Protein AF-A0A5J4VZ97-F1 (afdb_monomer_lite)

pLDDT: mean 76.01, std 14.38, range [43.38, 95.62]

Secondary structure (DSSP, 8-state):
----HHHHHHHHHHHHHHHHHHHHHHHHHHHHHT--HHHHHHHHHTTHHHHHHHHHHHTTTSS--S-HHHHHHHHHHHHHHHHHHHH-EEETTEEE---HHHHHHHHHHHHHTTHHHHHHHHHHHHT-HHHHHHHHHHHHHHHHHHHHHHS----

Radius of gyration: 18.8 Å; chains: 1; bounding box: 38×39×76 Å

Foldseek 3Di:
DDDPVVVVVVVVCVVCVVVVLLVVLVVLLVCLVLPAPVSLLCCLVVLVLVSLLVVLVVCVLPLPPVCPPSVVSSLVSLLVSLVCQAQNDDPPNHGDHHNLVSSLSNVVSCVVVVSVVSVVSNCVVPVDVSSVVSVVVNVVVSVVVVVCVVCPPDD

Sequence (155 aa):
MNFNLITYFNQAYDIQAPEIRKISRMCLFKIQSNGDETVQKQLSQLGYLISLTSVIYAAGGSGKVDNDQEINLIIINIFEFFKQLYFGTNNGDTQFPPHPSLAKLSYEQLEEEGCLEEIEALIINKGVDNIKFCTNGAKQTISNIFVNKSNPSPY

Structure (mmCIF, N/CA/C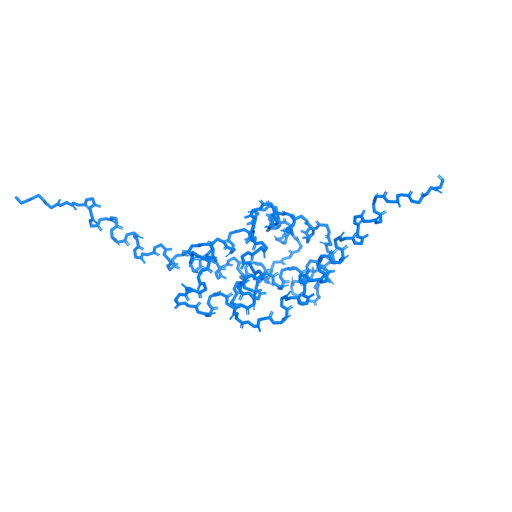/O backbone):
data_AF-A0A5J4VZ97-F1
#
_entry.id   AF-A0A5J4VZ97-F1
#
loop_
_atom_site.group_PDB
_atom_site.id
_atom_site.type_symbol
_atom_site.label_atom_id
_atom_site.label_alt_id
_atom_site.label_comp_id
_atom_site.label_asym_id
_atom_site.label_entity_id
_atom_site.label_seq_id
_atom_site.pdbx_PDB_ins_code
_atom_site.Cartn_x
_atom_site.Cartn_y
_atom_site.Cartn_z
_atom_site.occupancy
_atom_site.B_iso_or_equiv
_atom_site.auth_seq_id
_atom_site.auth_comp_id
_atom_site.auth_asym_id
_atom_site.auth_atom_id
_atom_site.pdbx_PDB_model_num
ATOM 1 N N . MET A 1 1 ? 18.640 -24.611 -41.571 1.00 44.84 1 MET A N 1
ATOM 2 C CA . MET A 1 1 ? 18.397 -23.266 -41.009 1.00 44.84 1 M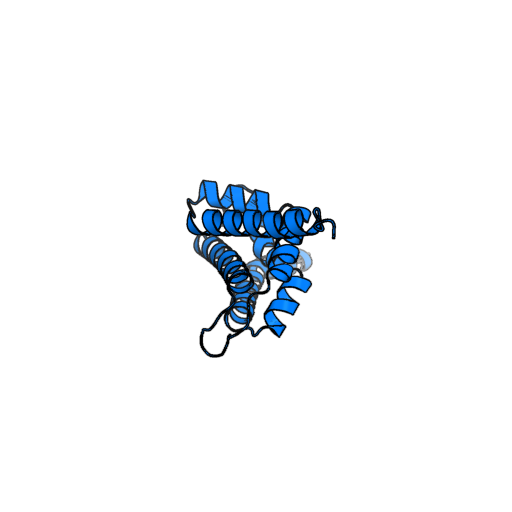ET A CA 1
ATOM 3 C C . MET A 1 1 ? 17.289 -23.423 -39.977 1.00 44.84 1 MET A C 1
ATOM 5 O O . MET A 1 1 ? 16.153 -23.644 -40.364 1.00 44.84 1 MET A O 1
ATOM 9 N N . ASN A 1 2 ? 17.638 -23.493 -38.691 1.00 46.50 2 ASN A N 1
ATOM 10 C CA . ASN A 1 2 ? 16.683 -23.758 -37.612 1.00 46.50 2 ASN A CA 1
ATOM 11 C C . ASN A 1 2 ? 16.262 -22.398 -37.041 1.00 46.50 2 ASN A C 1
ATOM 13 O O . ASN A 1 2 ? 17.027 -21.780 -36.304 1.00 46.50 2 ASN A O 1
ATOM 17 N N . PHE A 1 3 ? 15.111 -21.876 -37.471 1.00 52.78 3 PHE A N 1
ATOM 18 C CA . PHE A 1 3 ? 14.556 -20.655 -36.889 1.00 52.78 3 PHE A CA 1
ATOM 19 C C . PHE A 1 3 ? 14.123 -20.984 -35.463 1.00 52.78 3 PHE A C 1
ATOM 21 O O . PHE A 1 3 ? 13.167 -21.727 -35.248 1.00 52.78 3 PHE A O 1
ATOM 28 N N . ASN A 1 4 ? 14.869 -20.472 -34.487 1.00 54.50 4 ASN A N 1
ATOM 29 C CA . ASN A 1 4 ? 14.610 -20.695 -33.074 1.00 54.50 4 ASN A CA 1
ATOM 30 C C . ASN A 1 4 ? 13.404 -19.835 -32.649 1.00 54.50 4 ASN A C 1
ATOM 32 O O . ASN A 1 4 ? 13.547 -18.762 -32.069 1.00 54.50 4 ASN A O 1
ATOM 36 N N . LEU A 1 5 ? 12.201 -20.281 -33.026 1.00 55.47 5 LEU A N 1
ATOM 37 C CA . LEU A 1 5 ? 10.916 -19.618 -32.760 1.00 55.47 5 LEU A CA 1
ATOM 38 C C . LEU A 1 5 ? 10.740 -19.274 -31.273 1.00 55.47 5 LEU A C 1
ATOM 40 O O . LEU A 1 5 ? 10.187 -18.229 -30.943 1.00 55.47 5 LEU A O 1
ATOM 44 N N . ILE A 1 6 ? 11.285 -20.107 -30.383 1.00 58.75 6 ILE A N 1
ATOM 45 C CA . ILE A 1 6 ? 11.257 -19.922 -28.926 1.00 58.75 6 ILE A CA 1
ATOM 46 C C . ILE A 1 6 ? 11.957 -18.616 -28.517 1.00 58.75 6 ILE A C 1
ATOM 48 O O . ILE A 1 6 ? 11.476 -17.897 -27.647 1.00 58.75 6 ILE A O 1
ATOM 52 N N . THR A 1 7 ? 13.063 -18.257 -29.174 1.00 57.19 7 THR A N 1
ATOM 53 C CA . THR A 1 7 ? 13.830 -17.045 -28.850 1.00 57.19 7 THR A CA 1
ATOM 54 C C . THR A 1 7 ? 13.092 -15.770 -29.268 1.00 57.19 7 THR A C 1
ATOM 56 O O . THR A 1 7 ? 13.160 -14.764 -28.568 1.00 57.19 7 THR A O 1
ATOM 59 N N . TYR A 1 8 ? 12.348 -15.820 -30.377 1.00 56.19 8 TYR A N 1
ATOM 60 C CA . TYR A 1 8 ? 11.615 -14.669 -30.912 1.00 56.19 8 TYR A CA 1
ATOM 61 C C . TYR A 1 8 ? 10.308 -14.395 -30.152 1.00 56.19 8 TYR A C 1
ATOM 63 O O . TYR A 1 8 ? 9.986 -13.240 -29.878 1.00 56.19 8 TYR A O 1
ATOM 71 N N . PHE A 1 9 ? 9.580 -15.445 -29.746 1.00 55.22 9 PHE A N 1
ATOM 72 C CA . PHE A 1 9 ? 8.405 -15.288 -28.880 1.00 55.22 9 PHE A CA 1
ATOM 73 C C . PHE A 1 9 ? 8.789 -14.679 -27.526 1.00 55.22 9 PHE A C 1
ATOM 75 O O . PHE A 1 9 ? 8.153 -13.717 -27.102 1.00 55.22 9 PHE A O 1
ATOM 82 N N . ASN A 1 10 ? 9.872 -15.152 -26.899 1.00 59.59 10 ASN A N 1
ATOM 83 C CA . ASN A 1 10 ? 10.347 -14.599 -25.627 1.00 59.59 10 ASN A CA 1
ATOM 84 C C . ASN A 1 10 ? 10.706 -13.105 -25.737 1.00 59.59 10 ASN A C 1
ATOM 86 O O . ASN A 1 10 ? 10.299 -12.324 -24.885 1.00 59.59 10 ASN A O 1
ATOM 90 N N . GLN A 1 11 ? 11.352 -12.674 -26.828 1.00 59.22 11 GLN A N 1
ATOM 91 C CA . GLN A 1 11 ? 11.687 -11.257 -27.039 1.00 59.22 11 GLN A CA 1
ATOM 92 C C . GLN A 1 11 ? 10.456 -10.349 -27.183 1.00 59.22 11 GLN A C 1
ATOM 94 O O . GLN A 1 11 ? 10.442 -9.250 -26.635 1.00 59.22 11 GLN A O 1
ATOM 99 N N . ALA A 1 12 ? 9.412 -10.779 -27.899 1.00 59.12 12 ALA A N 1
ATOM 100 C CA . ALA A 1 12 ? 8.208 -9.963 -28.077 1.00 59.12 12 ALA A CA 1
ATOM 101 C C . ALA A 1 12 ? 7.395 -9.807 -26.774 1.00 59.12 12 ALA A C 1
ATOM 103 O O . ALA A 1 12 ? 6.858 -8.726 -26.520 1.00 59.12 12 ALA A O 1
ATOM 104 N N . TYR A 1 13 ? 7.327 -10.856 -25.942 1.00 59.16 13 TYR A N 1
ATOM 105 C CA . TYR A 1 13 ? 6.684 -10.803 -24.622 1.00 59.16 13 TYR A CA 1
ATOM 106 C C . TYR A 1 13 ? 7.497 -9.983 -23.608 1.00 59.16 13 TYR A C 1
ATOM 108 O O . TYR A 1 13 ? 6.909 -9.193 -22.864 1.00 59.16 13 TYR A O 1
ATOM 116 N N . ASP A 1 14 ? 8.829 -10.094 -23.627 1.00 62.75 14 ASP A N 1
ATOM 117 C CA . ASP A 1 14 ? 9.720 -9.331 -22.740 1.00 62.75 14 ASP A CA 1
ATOM 118 C C . ASP A 1 14 ? 9.651 -7.815 -22.987 1.00 62.75 14 ASP A C 1
ATOM 120 O O . ASP A 1 14 ? 9.794 -7.031 -22.048 1.00 62.75 14 ASP A O 1
ATOM 124 N N . ILE A 1 15 ? 9.354 -7.384 -24.220 1.00 65.31 15 ILE A N 1
ATOM 125 C CA . ILE A 1 15 ? 9.197 -5.960 -24.565 1.00 65.31 15 ILE A CA 1
ATOM 126 C C . ILE A 1 15 ? 7.848 -5.394 -24.093 1.00 65.31 15 ILE A C 1
ATOM 128 O O . ILE A 1 15 ? 7.772 -4.233 -23.695 1.00 65.31 15 ILE A O 1
ATOM 132 N N . GLN A 1 16 ? 6.768 -6.181 -24.126 1.00 75.81 16 GLN A N 1
ATOM 133 C CA . GLN A 1 16 ? 5.417 -5.680 -23.818 1.00 75.81 16 GLN A CA 1
ATOM 134 C C . GLN A 1 16 ? 5.085 -5.707 -22.323 1.00 75.81 16 GLN A C 1
ATOM 136 O O . GLN A 1 16 ? 4.302 -4.886 -21.841 1.00 75.81 16 GLN A O 1
ATOM 141 N N . ALA A 1 17 ? 5.678 -6.634 -21.570 1.00 80.06 17 ALA A N 1
ATOM 142 C CA . ALA A 1 17 ? 5.357 -6.825 -20.161 1.00 80.06 17 ALA A CA 1
ATOM 143 C C . ALA A 1 17 ? 5.584 -5.574 -19.275 1.00 80.06 17 ALA A C 1
ATOM 145 O O . ALA A 1 17 ? 4.742 -5.319 -18.409 1.00 80.06 17 ALA A O 1
ATOM 146 N N . PRO A 1 18 ? 6.649 -4.761 -19.456 1.00 78.00 18 PRO A N 1
ATOM 147 C CA . PRO A 1 18 ? 6.828 -3.517 -18.702 1.00 78.00 18 PRO A CA 1
ATOM 148 C C . PRO A 1 18 ? 5.693 -2.506 -18.911 1.00 78.00 18 PRO A C 1
ATOM 150 O O . PRO A 1 18 ? 5.162 -1.982 -17.930 1.00 78.00 18 PRO A O 1
ATOM 153 N N . GLU A 1 19 ? 5.271 -2.286 -20.160 1.00 81.56 19 GLU A N 1
ATOM 154 C CA . GLU A 1 19 ? 4.190 -1.347 -20.489 1.00 81.56 19 GLU A CA 1
ATOM 155 C C . GLU A 1 19 ? 2.836 -1.831 -19.966 1.00 81.56 19 GLU A C 1
ATOM 157 O O . GLU A 1 19 ? 2.083 -1.048 -19.386 1.00 81.56 19 GLU A O 1
ATOM 162 N N . ILE A 1 20 ? 2.547 -3.133 -20.073 1.00 83.62 20 ILE A N 1
ATOM 163 C CA . ILE A 1 20 ? 1.332 -3.716 -19.487 1.00 83.62 20 ILE A CA 1
ATOM 164 C C . ILE A 1 20 ? 1.310 -3.468 -17.976 1.00 83.62 20 ILE A C 1
ATOM 166 O O . ILE A 1 20 ? 0.320 -2.958 -17.457 1.00 83.62 20 ILE A O 1
ATOM 170 N N . ARG A 1 21 ? 2.412 -3.752 -17.267 1.00 83.19 21 ARG A N 1
ATOM 171 C CA . ARG A 1 21 ? 2.507 -3.523 -15.816 1.00 83.19 21 ARG A CA 1
ATOM 172 C C . ARG A 1 21 ? 2.303 -2.052 -15.445 1.00 83.19 21 ARG A C 1
ATOM 174 O O . ARG A 1 21 ? 1.600 -1.765 -14.476 1.00 83.19 21 ARG A O 1
ATOM 181 N N . LYS A 1 22 ? 2.877 -1.127 -16.216 1.00 81.44 22 LYS A N 1
ATOM 182 C CA . LYS A 1 22 ? 2.713 0.321 -16.024 1.00 81.44 22 LYS A CA 1
ATOM 183 C C . LYS A 1 22 ? 1.254 0.747 -16.190 1.00 81.44 22 LYS A C 1
ATOM 185 O O . LYS A 1 22 ? 0.706 1.414 -15.313 1.00 81.44 22 LYS A O 1
ATOM 190 N N . ILE A 1 23 ? 0.597 0.312 -17.265 1.00 86.00 23 ILE A N 1
ATOM 191 C CA . ILE A 1 23 ? -0.822 0.604 -17.509 1.00 86.00 23 ILE A CA 1
ATOM 192 C C . ILE A 1 23 ? -1.694 -0.005 -16.406 1.00 86.00 23 ILE A C 1
ATOM 194 O O . ILE A 1 23 ? -2.558 0.684 -15.866 1.00 86.00 23 ILE A O 1
ATOM 198 N N . SER A 1 24 ? -1.444 -1.256 -16.008 1.00 87.88 24 SER A N 1
ATOM 199 C CA . SER A 1 24 ? -2.167 -1.906 -14.911 1.00 87.88 24 SER A CA 1
ATOM 200 C C . SER A 1 24 ? -2.048 -1.125 -13.601 1.00 87.88 24 SER A C 1
ATOM 202 O O . SER A 1 24 ? -3.061 -0.912 -12.938 1.00 87.88 24 SER A O 1
ATOM 204 N N . ARG A 1 25 ? -0.857 -0.621 -13.251 1.00 86.56 25 ARG A N 1
ATOM 205 C CA . ARG A 1 25 ? -0.675 0.252 -12.077 1.00 86.56 25 ARG A CA 1
ATOM 206 C C . ARG A 1 25 ? -1.462 1.555 -12.193 1.00 86.56 25 ARG A C 1
ATOM 208 O O . ARG A 1 25 ? -2.096 1.961 -11.225 1.00 86.56 25 ARG A O 1
ATOM 215 N N . MET A 1 26 ? -1.476 2.190 -13.366 1.00 86.62 26 MET A N 1
ATOM 216 C CA . MET A 1 26 ? -2.291 3.391 -13.595 1.00 86.62 26 MET A CA 1
ATOM 217 C C . MET A 1 26 ? -3.794 3.107 -13.457 1.00 86.62 26 MET A C 1
ATOM 219 O O . MET A 1 26 ? -4.533 3.941 -12.936 1.00 86.62 26 MET A O 1
ATOM 223 N N . CYS A 1 27 ? -4.261 1.939 -13.902 1.00 90.88 27 CYS A N 1
ATOM 224 C CA . CYS A 1 27 ? -5.641 1.505 -13.694 1.00 90.88 27 CYS A CA 1
ATOM 225 C C . CYS A 1 27 ? -5.942 1.284 -12.209 1.00 90.88 27 CYS A C 1
ATOM 227 O O . CYS A 1 27 ? -6.944 1.797 -11.719 1.00 90.88 27 CYS A O 1
ATOM 229 N N . LEU A 1 28 ? -5.066 0.582 -11.487 1.00 90.38 28 LEU A N 1
ATOM 230 C CA . LEU A 1 28 ? -5.220 0.355 -10.049 1.00 90.38 28 LEU A CA 1
ATOM 231 C C . LEU A 1 28 ? -5.214 1.666 -9.259 1.00 90.38 28 LEU A C 1
ATOM 233 O O . LEU A 1 28 ? -6.028 1.827 -8.357 1.00 90.38 28 LEU A O 1
ATOM 237 N N . PHE A 1 29 ? -4.379 2.632 -9.648 1.00 87.56 29 PHE A N 1
ATOM 238 C CA . PHE A 1 29 ? -4.417 3.975 -9.079 1.00 87.56 29 PHE A CA 1
ATOM 239 C C . PHE A 1 29 ? -5.788 4.625 -9.247 1.00 87.56 29 PHE A C 1
ATOM 241 O O . PHE A 1 29 ? -6.348 5.127 -8.282 1.00 87.56 29 PHE A O 1
ATOM 248 N N . LYS A 1 30 ? -6.358 4.587 -10.456 1.00 90.06 30 LYS A N 1
ATOM 249 C CA . LYS A 1 30 ? -7.691 5.152 -10.702 1.00 90.06 30 LYS A CA 1
ATOM 250 C C . LYS A 1 30 ? -8.777 4.434 -9.906 1.00 90.06 30 LYS A C 1
ATOM 252 O O . LYS A 1 30 ? -9.719 5.082 -9.461 1.00 90.06 30 LYS A O 1
ATOM 257 N N . ILE A 1 31 ? -8.666 3.117 -9.738 1.00 92.12 31 ILE A N 1
ATOM 258 C CA . ILE A 1 31 ? -9.585 2.344 -8.894 1.00 92.12 31 ILE A CA 1
ATOM 259 C C . ILE A 1 31 ? -9.462 2.809 -7.444 1.00 92.12 31 ILE A C 1
ATOM 261 O O . ILE A 1 31 ? -10.473 3.081 -6.811 1.00 92.12 31 ILE A O 1
ATOM 265 N N . GLN A 1 32 ? -8.239 2.963 -6.941 1.00 91.75 32 GLN A N 1
ATOM 266 C CA . GLN A 1 32 ? -7.990 3.452 -5.592 1.00 91.75 32 GLN A CA 1
ATOM 267 C C . GLN A 1 32 ? -8.510 4.882 -5.402 1.00 91.75 32 GLN A C 1
ATOM 269 O O . GLN A 1 32 ? -9.209 5.145 -4.431 1.00 91.75 32 GLN A O 1
ATOM 274 N N . SER A 1 33 ? -8.225 5.800 -6.326 1.00 88.19 33 SER A N 1
ATOM 275 C CA . SER A 1 33 ? -8.545 7.221 -6.164 1.00 88.19 33 SER A CA 1
ATOM 276 C C . SER A 1 33 ? -10.041 7.525 -6.234 1.00 88.19 33 SER A C 1
ATOM 278 O O . SER A 1 33 ? -10.480 8.500 -5.637 1.00 88.19 33 SER A O 1
ATOM 280 N N . ASN A 1 34 ? -10.800 6.727 -6.992 1.00 88.62 34 ASN A N 1
ATOM 281 C CA . ASN A 1 34 ? -12.250 6.883 -7.164 1.00 88.62 34 ASN A CA 1
ATOM 282 C C . ASN A 1 34 ? -13.050 5.843 -6.360 1.00 88.62 34 ASN A C 1
ATOM 284 O O . ASN A 1 34 ? -14.270 5.759 -6.489 1.00 88.62 34 ASN A O 1
ATOM 288 N N . GLY A 1 35 ? -12.359 4.992 -5.602 1.00 89.31 35 GLY A N 1
ATOM 289 C CA . GLY A 1 35 ? -12.942 3.849 -4.923 1.00 89.31 35 GLY A CA 1
ATOM 290 C C . GLY A 1 35 ? -13.628 4.245 -3.627 1.00 89.31 35 GLY A C 1
ATOM 291 O O . GLY A 1 35 ? -13.028 4.906 -2.779 1.00 89.31 35 GLY A O 1
ATOM 292 N N . ASP A 1 36 ? -14.860 3.780 -3.448 1.00 91.19 36 ASP A N 1
ATOM 293 C CA . ASP A 1 36 ? -15.588 3.910 -2.190 1.00 91.19 36 ASP A CA 1
ATOM 294 C C . ASP A 1 36 ? -14.949 3.079 -1.057 1.00 91.19 36 ASP A C 1
ATOM 296 O O . ASP A 1 36 ? -13.926 2.407 -1.221 1.00 91.19 36 ASP A O 1
ATOM 300 N N . GLU A 1 37 ? -15.574 3.097 0.119 1.00 92.62 37 GLU A N 1
ATOM 301 C CA . GLU A 1 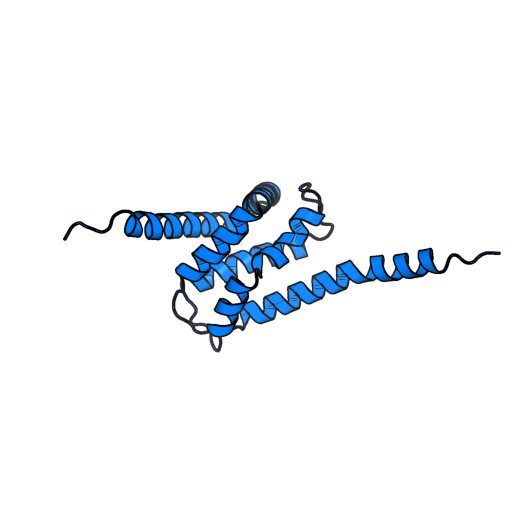37 ? -15.131 2.318 1.279 1.00 92.62 37 GLU A CA 1
ATOM 302 C C . GLU A 1 37 ? -14.910 0.827 0.969 1.00 92.62 37 GLU A C 1
ATOM 304 O O . GLU A 1 37 ? -13.974 0.207 1.486 1.00 92.62 37 GLU A O 1
ATOM 309 N N . THR A 1 38 ? -15.766 0.240 0.131 1.00 94.00 38 THR A N 1
ATOM 310 C CA . THR A 1 38 ? -15.695 -1.178 -0.234 1.00 94.00 38 THR A CA 1
ATOM 311 C C . THR A 1 38 ? -14.451 -1.446 -1.066 1.00 94.00 38 THR A C 1
ATOM 313 O O . THR A 1 38 ? -13.728 -2.408 -0.797 1.00 94.00 38 THR A O 1
ATOM 316 N N . VAL A 1 39 ? -14.162 -0.570 -2.030 1.00 93.81 39 VAL A N 1
ATOM 317 C CA . VAL A 1 39 ? -12.948 -0.658 -2.845 1.00 93.81 39 VAL A CA 1
ATOM 318 C C . VAL A 1 39 ? -11.703 -0.534 -1.969 1.00 93.81 39 VAL A C 1
ATOM 320 O O . VAL A 1 39 ? -10.809 -1.372 -2.079 1.00 93.81 39 VAL A O 1
ATOM 323 N N . GLN A 1 40 ? -11.645 0.433 -1.047 1.00 92.12 40 GLN A N 1
ATOM 324 C CA . GLN A 1 40 ? -10.474 0.571 -0.169 1.00 92.12 40 GLN A CA 1
ATOM 325 C C . GLN A 1 40 ? -10.245 -0.678 0.694 1.00 92.12 40 GLN A C 1
ATOM 327 O O . GLN A 1 40 ? -9.109 -1.136 0.821 1.00 92.12 40 GLN A O 1
ATOM 332 N N . LYS A 1 41 ? -11.317 -1.277 1.238 1.00 94.25 41 LYS A N 1
ATOM 333 C CA . LYS A 1 41 ? -11.243 -2.545 1.990 1.00 94.25 41 LYS A CA 1
ATOM 334 C C . LYS A 1 41 ? -10.652 -3.671 1.152 1.00 94.25 41 LYS A C 1
ATOM 336 O O . LYS A 1 41 ? -9.758 -4.370 1.626 1.00 94.25 41 LYS A O 1
ATOM 341 N N . GLN A 1 42 ? -11.124 -3.832 -0.083 1.00 95.62 42 GLN A N 1
ATOM 342 C CA . GLN A 1 42 ? -10.607 -4.852 -0.993 1.00 95.62 42 GLN A CA 1
ATOM 343 C C . GLN A 1 42 ? -9.130 -4.618 -1.313 1.00 95.62 42 GLN A C 1
ATOM 345 O O . GLN A 1 42 ? -8.340 -5.555 -1.244 1.00 95.62 42 GLN A O 1
ATOM 350 N N . LEU A 1 43 ? -8.732 -3.376 -1.597 1.00 94.38 43 LEU A N 1
ATOM 351 C CA . LEU A 1 43 ? -7.336 -3.043 -1.883 1.00 94.38 43 LEU A CA 1
ATOM 352 C C . LEU A 1 43 ? -6.415 -3.363 -0.695 1.00 94.38 43 LEU A C 1
ATOM 354 O O . LEU A 1 43 ? -5.377 -3.995 -0.896 1.00 94.38 43 LEU A O 1
ATOM 358 N N . SER A 1 44 ? -6.812 -3.021 0.537 1.00 92.44 44 SER A N 1
ATOM 359 C CA . SER A 1 44 ? -6.064 -3.395 1.751 1.00 92.44 44 SER A CA 1
ATOM 360 C C . SER A 1 44 ? -5.942 -4.910 1.943 1.00 92.44 44 SER A C 1
ATOM 362 O O . SER A 1 44 ? -4.948 -5.388 2.471 1.00 92.44 44 SER A O 1
ATOM 364 N N . GLN A 1 45 ? -6.943 -5.690 1.535 1.00 92.94 45 GLN A N 1
ATOM 365 C CA . GLN A 1 45 ? -6.932 -7.146 1.711 1.00 92.94 45 GLN A CA 1
ATOM 366 C C . GLN A 1 45 ? -6.160 -7.881 0.610 1.00 92.94 45 GLN A C 1
ATOM 368 O O . GLN A 1 45 ? -5.589 -8.936 0.865 1.00 92.94 45 GLN A O 1
ATOM 373 N N . LEU A 1 46 ? -6.133 -7.333 -0.606 1.00 91.81 46 LEU A N 1
ATOM 374 C CA . LEU A 1 46 ? -5.572 -7.983 -1.795 1.00 91.81 46 LEU A CA 1
ATOM 375 C C . LEU A 1 46 ? -4.089 -7.661 -2.039 1.00 91.81 46 LEU A C 1
ATOM 377 O O . LEU A 1 46 ? -3.577 -7.940 -3.121 1.00 91.81 46 LEU A O 1
ATOM 381 N N . GLY A 1 47 ? -3.396 -7.051 -1.073 1.00 86.62 47 GLY A N 1
ATOM 382 C CA . GLY A 1 47 ? -1.980 -6.705 -1.222 1.00 86.62 47 GLY A CA 1
ATOM 383 C C . GLY A 1 47 ? -1.738 -5.641 -2.297 1.00 86.62 47 GLY A C 1
ATOM 384 O O . GLY A 1 47 ? -0.706 -5.647 -2.967 1.00 86.62 47 GLY A O 1
ATOM 385 N N . TYR A 1 48 ? -2.687 -4.718 -2.486 1.00 91.44 48 TYR A N 1
ATOM 386 C CA . TYR A 1 48 ? -2.585 -3.644 -3.479 1.00 91.44 48 TYR A CA 1
ATOM 387 C C . TYR A 1 48 ? -1.263 -2.876 -3.375 1.00 91.44 48 TYR A C 1
ATOM 389 O O . TYR A 1 48 ? -0.592 -2.672 -4.388 1.00 91.44 48 TYR A O 1
ATOM 397 N N . LEU A 1 49 ? -0.852 -2.491 -2.164 1.00 89.88 49 LEU A N 1
ATOM 398 C CA . LEU A 1 49 ? 0.387 -1.735 -1.982 1.00 89.88 49 LEU A CA 1
ATOM 399 C C . LEU A 1 49 ? 1.626 -2.567 -2.330 1.00 89.88 49 LEU A C 1
ATOM 401 O O . LEU A 1 49 ? 2.513 -2.036 -2.988 1.00 89.88 49 LEU A O 1
ATOM 405 N N . ILE A 1 50 ? 1.639 -3.865 -2.008 1.00 89.50 50 ILE A N 1
ATOM 406 C CA . ILE A 1 50 ? 2.711 -4.793 -2.412 1.00 89.50 50 ILE A CA 1
ATOM 407 C C . ILE A 1 50 ? 2.818 -4.835 -3.947 1.00 89.50 50 ILE A C 1
ATOM 409 O O . ILE A 1 50 ? 3.903 -4.770 -4.528 1.00 89.50 50 ILE A O 1
ATOM 413 N N . SER A 1 51 ? 1.676 -4.871 -4.645 1.00 87.94 51 SER A N 1
ATOM 414 C CA . SER A 1 51 ? 1.663 -4.864 -6.113 1.00 87.94 51 SER A CA 1
ATOM 415 C C . SER A 1 51 ? 2.264 -3.580 -6.703 1.00 87.94 51 SER A C 1
ATOM 417 O O . SER A 1 51 ? 2.952 -3.633 -7.727 1.00 87.94 51 SER A O 1
ATOM 419 N N . LEU A 1 52 ? 2.062 -2.431 -6.047 1.00 85.56 52 LEU A N 1
ATOM 420 C CA . LEU A 1 52 ? 2.638 -1.155 -6.466 1.00 85.56 52 LEU A CA 1
ATOM 421 C C . LEU A 1 52 ? 4.143 -1.088 -6.196 1.00 85.56 52 LEU A C 1
ATOM 423 O O . LEU A 1 52 ? 4.895 -0.645 -7.066 1.00 85.56 52 LEU A O 1
ATOM 427 N N . THR A 1 53 ? 4.583 -1.535 -5.020 1.00 83.94 53 THR A N 1
ATOM 428 C CA . THR A 1 53 ? 5.991 -1.485 -4.603 1.00 83.94 53 THR A CA 1
ATOM 429 C C . THR A 1 53 ? 6.857 -2.504 -5.333 1.00 83.94 53 THR A C 1
ATOM 431 O O . THR A 1 53 ? 8.058 -2.281 -5.445 1.00 83.94 53 THR A O 1
ATOM 434 N N . SER A 1 54 ? 6.268 -3.546 -5.937 1.00 82.38 54 SER A N 1
ATOM 435 C CA . SER A 1 54 ? 6.967 -4.558 -6.754 1.00 82.38 54 SER A CA 1
ATOM 436 C C . SER A 1 54 ? 7.963 -3.978 -7.781 1.00 82.38 54 SER A C 1
ATOM 438 O O . SER A 1 54 ? 9.008 -4.573 -8.048 1.00 82.38 54 SER A O 1
ATOM 440 N N . VAL A 1 55 ? 7.686 -2.793 -8.345 1.00 77.00 55 VAL A N 1
ATOM 441 C CA . VAL A 1 55 ? 8.580 -2.146 -9.324 1.00 77.00 55 VAL A CA 1
ATOM 442 C C . VAL A 1 55 ? 9.842 -1.555 -8.691 1.00 77.00 55 VAL A C 1
ATOM 444 O O . VAL A 1 55 ? 10.861 -1.444 -9.368 1.00 77.00 55 VAL A O 1
ATOM 447 N N . ILE A 1 56 ? 9.780 -1.179 -7.410 1.00 73.06 56 ILE A N 1
ATOM 448 C CA . ILE A 1 56 ? 10.908 -0.607 -6.667 1.00 73.06 56 ILE A CA 1
ATOM 449 C C . ILE A 1 56 ? 11.995 -1.682 -6.536 1.00 73.06 56 ILE A C 1
ATOM 451 O O . ILE A 1 56 ? 13.150 -1.438 -6.884 1.00 73.06 56 ILE A O 1
ATOM 455 N N . TYR A 1 57 ? 11.596 -2.911 -6.188 1.00 68.62 57 TYR A N 1
ATOM 456 C CA . TYR A 1 57 ? 12.484 -4.076 -6.121 1.00 68.62 57 TYR A CA 1
ATOM 457 C C . TYR A 1 57 ? 13.079 -4.462 -7.476 1.00 68.62 57 TYR A C 1
ATOM 459 O O . TYR A 1 57 ? 14.262 -4.787 -7.572 1.00 68.62 57 TYR A O 1
ATOM 467 N N . ALA A 1 58 ? 12.273 -4.416 -8.544 1.00 63.12 58 ALA A N 1
ATOM 468 C CA . ALA A 1 58 ? 12.716 -4.781 -9.891 1.00 63.12 58 ALA A CA 1
ATOM 469 C C . ALA A 1 58 ? 13.837 -3.865 -10.426 1.00 63.12 58 ALA A C 1
ATOM 471 O O . ALA A 1 58 ? 14.577 -4.267 -11.321 1.00 63.12 58 ALA A O 1
ATOM 472 N N . ALA A 1 59 ? 14.000 -2.666 -9.857 1.00 59.44 59 ALA A N 1
ATOM 473 C CA . ALA A 1 59 ? 15.104 -1.749 -10.152 1.00 59.44 59 ALA A CA 1
ATOM 474 C C . ALA A 1 59 ? 16.377 -2.003 -9.311 1.00 59.44 59 ALA A C 1
ATOM 476 O O . ALA A 1 59 ? 17.335 -1.220 -9.357 1.00 59.44 59 ALA A O 1
ATOM 477 N N . GLY A 1 60 ? 16.404 -3.096 -8.539 1.00 53.66 60 GLY A N 1
ATOM 478 C CA . GLY A 1 60 ? 17.568 -3.570 -7.792 1.00 53.66 60 GLY A CA 1
ATOM 479 C C . GLY A 1 60 ? 18.041 -2.615 -6.697 1.00 53.66 60 GLY A C 1
ATOM 480 O O . GLY A 1 60 ? 19.248 -2.484 -6.507 1.00 53.66 60 GLY A O 1
ATOM 481 N N . GLY A 1 61 ? 17.131 -1.865 -6.064 1.00 52.38 61 GLY A N 1
ATOM 482 C CA . GLY A 1 61 ? 17.450 -0.913 -4.985 1.00 52.38 61 GLY A CA 1
ATOM 483 C C . GLY A 1 61 ? 18.336 0.274 -5.404 1.00 52.38 61 GLY A C 1
ATOM 484 O O . GLY A 1 61 ? 18.622 1.165 -4.610 1.00 52.38 61 GLY A O 1
ATOM 485 N N . SER A 1 62 ? 18.768 0.333 -6.669 1.00 49.41 62 SER A N 1
ATOM 486 C CA . SER A 1 62 ? 19.741 1.313 -7.167 1.00 49.41 62 SER A CA 1
ATOM 487 C C . SER A 1 62 ? 19.136 2.682 -7.500 1.00 49.41 62 SER A C 1
ATOM 489 O O . SER A 1 62 ? 19.843 3.577 -7.964 1.00 49.41 62 SER A O 1
ATOM 491 N N . GLY A 1 63 ? 17.820 2.849 -7.328 1.00 48.03 63 GLY A N 1
ATOM 492 C CA . GLY A 1 63 ? 17.100 4.071 -7.696 1.00 48.03 63 GLY A CA 1
ATOM 493 C C . GLY A 1 63 ? 17.089 4.375 -9.202 1.00 48.03 63 GLY A C 1
ATOM 494 O O . GLY A 1 63 ? 16.516 5.386 -9.604 1.00 48.03 63 GLY A O 1
ATOM 495 N N . LYS A 1 64 ? 17.680 3.512 -10.042 1.00 43.38 64 LYS A N 1
ATOM 496 C CA . LYS A 1 64 ? 17.597 3.567 -11.507 1.00 43.38 64 LYS A CA 1
ATOM 497 C C . LYS A 1 64 ? 16.358 2.818 -11.985 1.00 43.38 64 LYS A C 1
ATOM 499 O O . LYS A 1 64 ? 16.445 1.786 -12.639 1.00 43.38 64 LYS A O 1
ATOM 504 N N . VAL A 1 65 ? 15.185 3.337 -11.648 1.00 51.94 65 VAL A N 1
ATOM 505 C CA . VAL A 1 65 ? 14.043 3.129 -12.539 1.00 51.94 65 VAL A CA 1
ATOM 506 C C . VAL A 1 65 ? 14.263 4.130 -13.666 1.00 51.94 65 VAL A C 1
ATOM 508 O O . VAL A 1 65 ? 14.404 5.318 -13.391 1.00 51.94 65 VAL A O 1
ATOM 511 N N . ASP A 1 66 ? 14.283 3.689 -14.921 1.00 52.12 66 ASP A N 1
ATOM 512 C CA . ASP A 1 66 ? 14.426 4.559 -16.106 1.00 52.12 66 ASP A CA 1
ATOM 513 C C . ASP A 1 66 ? 13.259 5.563 -16.283 1.00 52.12 66 ASP A C 1
ATOM 515 O O . ASP A 1 66 ? 13.094 6.184 -17.332 1.00 52.12 66 ASP A O 1
ATOM 519 N N . ASN A 1 67 ? 12.413 5.732 -15.262 1.00 64.12 67 ASN A N 1
ATOM 520 C CA . ASN A 1 67 ? 11.219 6.549 -15.305 1.00 64.12 67 ASN A CA 1
ATOM 521 C C . ASN A 1 67 ? 10.863 7.125 -13.923 1.00 64.12 67 ASN A C 1
ATOM 523 O O . ASN A 1 67 ? 9.979 6.630 -13.220 1.00 64.12 67 ASN A O 1
ATOM 527 N N . ASP A 1 68 ? 11.529 8.219 -13.549 1.00 70.12 68 ASP A N 1
ATOM 528 C CA . ASP A 1 68 ? 11.276 8.981 -12.314 1.00 70.12 68 ASP A CA 1
ATOM 529 C C . ASP A 1 68 ? 9.797 9.360 -12.121 1.00 70.12 68 ASP A C 1
ATOM 531 O O . ASP A 1 68 ? 9.317 9.481 -10.994 1.00 70.12 68 ASP A O 1
ATOM 535 N N . GLN A 1 69 ? 9.041 9.509 -13.212 1.00 75.50 69 GLN A N 1
ATOM 536 C CA . GLN A 1 69 ? 7.608 9.800 -13.160 1.00 75.50 69 GLN A CA 1
ATOM 537 C C . GLN A 1 69 ? 6.791 8.634 -12.595 1.00 75.50 69 GLN A C 1
ATOM 539 O O . GLN A 1 69 ? 5.833 8.861 -11.858 1.00 75.50 69 GLN A O 1
ATOM 544 N N . GLU A 1 70 ? 7.160 7.395 -12.917 1.00 76.50 70 GLU A N 1
ATOM 545 C CA . GLU A 1 70 ? 6.446 6.211 -12.442 1.00 76.50 70 GLU A CA 1
ATOM 546 C C . GLU A 1 70 ? 6.700 5.963 -10.955 1.00 76.50 70 GLU A C 1
ATOM 548 O O . GLU A 1 70 ? 5.750 5.715 -10.212 1.00 76.50 70 GLU A O 1
ATOM 553 N N . ILE A 1 71 ? 7.951 6.121 -10.508 1.00 76.75 71 ILE A N 1
ATOM 554 C CA . ILE A 1 71 ? 8.286 6.113 -9.079 1.00 76.75 71 ILE A CA 1
ATOM 555 C C . ILE A 1 71 ? 7.449 7.154 -8.338 1.00 76.75 71 ILE A C 1
ATOM 557 O O . ILE A 1 71 ? 6.792 6.819 -7.355 1.00 76.75 71 ILE A O 1
ATOM 561 N N . ASN A 1 72 ? 7.465 8.406 -8.808 1.00 77.75 72 ASN A N 1
ATOM 562 C CA . ASN A 1 72 ? 6.755 9.497 -8.146 1.00 77.75 72 ASN A CA 1
ATOM 563 C C . ASN A 1 72 ? 5.252 9.227 -8.071 1.00 77.75 72 ASN A C 1
ATOM 565 O O . ASN A 1 72 ? 4.637 9.481 -7.038 1.00 77.75 72 ASN A O 1
ATOM 569 N N . LEU A 1 73 ? 4.662 8.667 -9.131 1.00 79.19 73 LEU A N 1
ATOM 570 C CA . LEU A 1 73 ? 3.256 8.283 -9.121 1.00 79.19 73 LEU A CA 1
ATOM 571 C C . LEU A 1 73 ? 2.980 7.207 -8.064 1.00 79.19 73 LEU A C 1
ATOM 573 O O . LEU A 1 73 ? 2.057 7.357 -7.277 1.00 79.19 73 LEU A O 1
ATOM 577 N N . ILE A 1 74 ? 3.796 6.155 -7.988 1.00 82.62 74 ILE A N 1
ATOM 578 C CA . ILE A 1 74 ? 3.629 5.079 -6.995 1.00 82.62 74 ILE A CA 1
ATOM 579 C C . ILE A 1 74 ? 3.709 5.617 -5.571 1.00 82.62 74 ILE A C 1
ATOM 581 O O . ILE A 1 74 ? 2.863 5.313 -4.734 1.00 82.62 74 I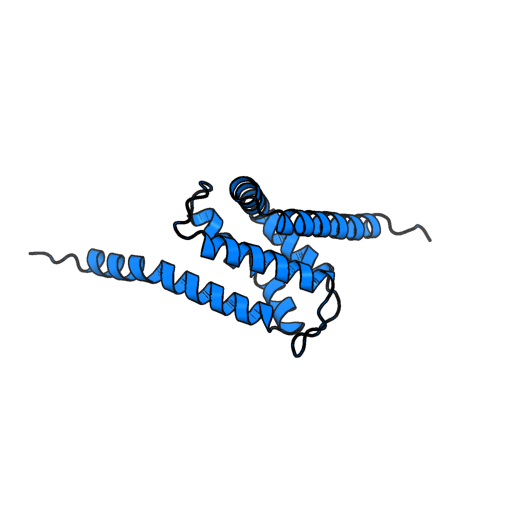LE A O 1
ATOM 585 N N . ILE A 1 75 ? 4.694 6.468 -5.328 1.00 80.81 75 ILE A N 1
ATOM 586 C CA . ILE A 1 75 ? 4.898 7.189 -4.079 1.00 80.81 75 ILE A CA 1
ATOM 587 C C . ILE A 1 75 ? 3.653 7.999 -3.680 1.00 80.81 75 ILE A C 1
ATOM 589 O O . ILE A 1 75 ? 3.181 7.894 -2.546 1.00 80.81 75 ILE A O 1
ATOM 593 N N . ILE A 1 76 ? 3.102 8.781 -4.614 1.00 81.56 76 ILE A N 1
ATOM 594 C CA . ILE A 1 76 ? 1.907 9.600 -4.388 1.00 81.56 76 ILE A CA 1
ATOM 595 C C . ILE A 1 76 ? 0.708 8.694 -4.100 1.00 81.56 76 ILE A C 1
ATOM 597 O O . ILE A 1 76 ? -0.082 8.993 -3.211 1.00 81.56 76 ILE A O 1
ATOM 601 N N . ASN A 1 77 ? 0.596 7.561 -4.791 1.00 85.62 77 ASN A N 1
ATOM 602 C CA . ASN A 1 77 ? -0.508 6.622 -4.607 1.00 85.62 77 ASN A CA 1
ATOM 603 C C . ASN A 1 77 ? -0.477 5.969 -3.227 1.00 85.62 77 ASN A C 1
ATOM 605 O O . ASN A 1 77 ? -1.515 5.865 -2.579 1.00 85.62 77 ASN A O 1
ATOM 609 N N . ILE A 1 78 ? 0.706 5.551 -2.766 1.00 87.00 78 ILE A N 1
ATOM 610 C CA . ILE A 1 78 ? 0.893 5.005 -1.416 1.00 87.00 78 ILE A CA 1
ATOM 611 C C . ILE A 1 78 ? 0.486 6.060 -0.380 1.00 87.00 78 ILE A C 1
ATOM 613 O O . ILE A 1 78 ? -0.278 5.767 0.539 1.00 87.00 78 ILE A O 1
ATOM 617 N N . PHE A 1 79 ? 0.948 7.302 -0.558 1.00 84.25 79 PHE A N 1
ATOM 618 C CA . PHE A 1 79 ? 0.603 8.421 0.316 1.00 84.25 79 PHE A CA 1
ATOM 619 C C . PHE A 1 79 ? -0.907 8.681 0.364 1.00 84.25 79 PHE A C 1
ATOM 621 O O . PHE A 1 79 ? -1.483 8.728 1.449 1.00 84.25 79 PHE A O 1
ATOM 628 N N . GLU A 1 80 ? -1.556 8.833 -0.791 1.00 85.44 80 GLU A N 1
ATOM 629 C CA . GLU A 1 80 ? -2.990 9.118 -0.873 1.00 85.44 80 GLU A CA 1
ATOM 630 C C . GLU A 1 80 ? -3.819 7.984 -0.274 1.00 85.44 80 GLU A C 1
ATOM 632 O O . GLU A 1 80 ? -4.747 8.254 0.486 1.00 85.44 80 GLU A O 1
ATOM 637 N N . PHE A 1 81 ? -3.439 6.730 -0.524 1.00 90.06 81 PHE A N 1
ATOM 638 C CA . PHE A 1 81 ? -4.098 5.572 0.065 1.00 90.06 81 PHE A CA 1
ATOM 639 C C . PHE A 1 81 ? -4.052 5.609 1.596 1.00 90.06 81 PHE A C 1
ATOM 641 O O . PHE A 1 81 ? -5.095 5.570 2.249 1.00 90.06 81 PHE A O 1
ATOM 648 N N . PHE A 1 82 ? -2.864 5.770 2.190 1.00 89.06 82 PHE A N 1
ATOM 649 C CA . PHE A 1 82 ? -2.752 5.878 3.645 1.00 89.06 82 PHE A CA 1
ATOM 650 C C . PHE A 1 82 ? -3.481 7.109 4.186 1.00 89.06 82 PHE A C 1
ATOM 652 O O . PHE A 1 82 ? -4.204 6.995 5.174 1.00 89.06 82 PHE A O 1
ATOM 659 N N . LYS A 1 83 ? -3.348 8.274 3.542 1.00 85.94 83 LYS A N 1
ATOM 660 C CA . LYS A 1 83 ? -4.021 9.514 3.956 1.00 85.94 83 LYS A CA 1
ATOM 661 C C . LYS A 1 83 ? -5.536 9.329 4.012 1.00 85.94 83 LYS A C 1
ATOM 663 O O . LYS A 1 83 ? -6.150 9.690 5.014 1.00 85.94 83 LYS A O 1
ATOM 668 N N . GLN A 1 84 ? -6.125 8.742 2.973 1.00 89.38 84 GLN A N 1
ATOM 669 C CA . GLN A 1 84 ? -7.561 8.485 2.919 1.00 89.38 84 GLN A CA 1
ATOM 670 C C . GLN A 1 84 ? -7.991 7.467 3.981 1.00 89.38 84 GLN A C 1
ATOM 672 O O . GLN A 1 84 ? -9.006 7.667 4.642 1.00 89.38 84 GLN A O 1
ATOM 677 N N . LEU A 1 85 ? -7.206 6.416 4.231 1.00 89.56 85 LEU A N 1
ATOM 678 C CA . LEU A 1 85 ? -7.506 5.477 5.314 1.00 89.56 85 LEU A CA 1
ATOM 679 C C . LEU A 1 85 ? -7.368 6.111 6.709 1.00 89.56 85 LEU A C 1
ATOM 681 O O . LEU A 1 85 ? -8.116 5.745 7.609 1.00 89.56 85 LEU A O 1
ATOM 685 N N . TYR A 1 86 ? -6.464 7.070 6.920 1.00 85.19 86 TYR A N 1
ATOM 686 C CA . TYR A 1 86 ? -6.299 7.727 8.224 1.00 85.19 86 TYR A CA 1
ATOM 687 C C . TYR A 1 86 ? -7.325 8.812 8.510 1.00 85.19 86 TYR A C 1
ATOM 689 O O . TYR A 1 86 ? -7.825 8.894 9.629 1.00 85.19 86 TYR A O 1
ATOM 697 N N . PHE A 1 87 ? -7.605 9.664 7.531 1.00 85.50 87 PHE A N 1
ATOM 698 C CA . PHE A 1 87 ? -8.445 10.845 7.726 1.00 85.50 87 PHE A CA 1
ATOM 699 C C . PHE A 1 87 ? -9.858 10.668 7.174 1.00 85.50 87 PHE A C 1
ATOM 701 O O . PHE A 1 87 ? -10.720 11.513 7.413 1.00 85.50 87 PHE A O 1
ATOM 708 N N . GLY A 1 88 ? -10.119 9.557 6.485 1.00 88.75 88 GLY A N 1
ATOM 709 C CA . GLY A 1 88 ? -11.289 9.441 5.634 1.00 88.75 88 GLY A CA 1
ATOM 710 C C . GLY A 1 88 ? -11.166 10.368 4.427 1.00 88.75 88 GLY A C 1
ATOM 711 O O . GLY A 1 88 ? -10.133 10.991 4.167 1.00 88.75 88 GLY A O 1
ATOM 712 N N . THR A 1 89 ? -12.253 10.472 3.683 1.00 89.00 89 THR A N 1
ATOM 713 C CA . THR A 1 89 ? -12.368 11.383 2.545 1.00 89.00 89 THR A CA 1
ATOM 714 C C . THR A 1 89 ? -13.794 11.898 2.459 1.00 89.00 89 THR A C 1
ATOM 716 O O . THR A 1 89 ? -14.745 11.195 2.805 1.00 89.00 89 THR A O 1
ATOM 719 N N . ASN A 1 90 ? -13.935 13.145 2.023 1.00 85.88 90 ASN A N 1
ATOM 720 C CA . ASN A 1 90 ? -15.206 13.819 1.766 1.00 85.88 90 ASN A CA 1
ATOM 721 C C . ASN A 1 90 ? -15.264 14.402 0.343 1.00 85.88 90 ASN A C 1
ATOM 723 O O . ASN A 1 90 ? -16.030 15.329 0.080 1.00 85.88 90 ASN A O 1
ATOM 727 N N . ASN A 1 91 ? -14.439 13.882 -0.568 1.00 80.19 91 ASN A N 1
ATOM 728 C CA . ASN A 1 91 ? -14.338 14.380 -1.932 1.00 80.19 91 ASN A CA 1
ATOM 729 C C . ASN A 1 91 ? -15.344 13.682 -2.855 1.00 80.19 91 ASN A C 1
ATOM 731 O O . ASN A 1 91 ? -15.085 12.586 -3.349 1.00 80.19 91 ASN A O 1
ATOM 735 N N . GLY A 1 92 ? -16.456 14.365 -3.142 1.00 78.50 92 GLY A N 1
ATOM 736 C CA . GLY A 1 92 ? -17.425 13.949 -4.162 1.00 78.50 92 GLY A CA 1
ATOM 737 C C . GLY A 1 92 ? -17.939 12.523 -3.947 1.00 78.50 92 GLY A C 1
ATOM 738 O O . GLY A 1 92 ? -18.424 12.200 -2.866 1.00 78.50 92 GLY A O 1
ATOM 739 N N . ASP A 1 93 ? -17.798 11.679 -4.972 1.00 74.00 93 ASP A N 1
ATOM 740 C CA . ASP A 1 93 ? -18.265 10.283 -4.976 1.00 74.00 93 ASP A CA 1
ATOM 741 C C . ASP A 1 93 ? -17.392 9.337 -4.130 1.00 74.00 93 ASP A C 1
ATOM 743 O O . ASP A 1 93 ? -17.762 8.193 -3.875 1.00 74.00 93 ASP A O 1
ATOM 747 N N . THR A 1 94 ? -16.225 9.798 -3.674 1.00 79.00 94 THR A N 1
ATOM 748 C CA . THR A 1 94 ? -15.306 9.027 -2.833 1.00 79.00 94 THR A CA 1
ATOM 749 C C . THR A 1 94 ? -15.370 9.574 -1.413 1.00 79.00 94 THR A C 1
ATOM 751 O O . THR A 1 94 ? -14.522 10.360 -0.979 1.00 79.00 94 THR A O 1
ATOM 754 N N . GLN A 1 95 ? -16.425 9.171 -0.699 1.00 87.69 95 GLN A N 1
ATOM 755 C CA . GLN A 1 95 ? -16.671 9.545 0.690 1.00 87.69 95 GLN A CA 1
ATOM 756 C C . GLN A 1 95 ? -16.706 8.312 1.592 1.00 87.69 95 GLN A C 1
ATOM 758 O O . GLN A 1 95 ? -17.508 7.403 1.391 1.00 87.69 95 GLN A O 1
ATOM 763 N N . PHE A 1 96 ? -15.862 8.309 2.622 1.00 91.25 96 PHE A N 1
ATOM 764 C CA . PHE A 1 96 ? -15.868 7.283 3.661 1.00 91.25 96 PHE A CA 1
ATOM 765 C C . PHE A 1 96 ? -15.185 7.786 4.941 1.00 91.25 96 PHE A C 1
ATOM 767 O O . PHE A 1 96 ? -14.311 8.659 4.870 1.00 91.25 96 PHE A O 1
ATOM 774 N N . PRO A 1 97 ? -15.576 7.272 6.123 1.00 92.94 97 PRO A N 1
ATOM 775 C CA . PRO A 1 97 ? -14.943 7.646 7.383 1.00 92.94 97 PRO A CA 1
ATOM 776 C C . PRO A 1 97 ? -13.508 7.097 7.477 1.00 92.94 97 PRO A C 1
ATOM 778 O O . PRO A 1 97 ? -13.150 6.173 6.748 1.00 92.94 97 PRO A O 1
ATOM 781 N N . PRO A 1 98 ? -12.678 7.611 8.397 1.00 90.44 98 PRO A N 1
ATOM 782 C CA . PRO A 1 98 ? -11.392 7.004 8.725 1.00 90.44 98 PRO A CA 1
ATOM 783 C C . PRO A 1 98 ? -11.469 5.488 8.957 1.00 90.44 98 PRO A C 1
ATOM 785 O O . PRO A 1 98 ? -12.297 5.006 9.731 1.00 90.44 98 PRO A 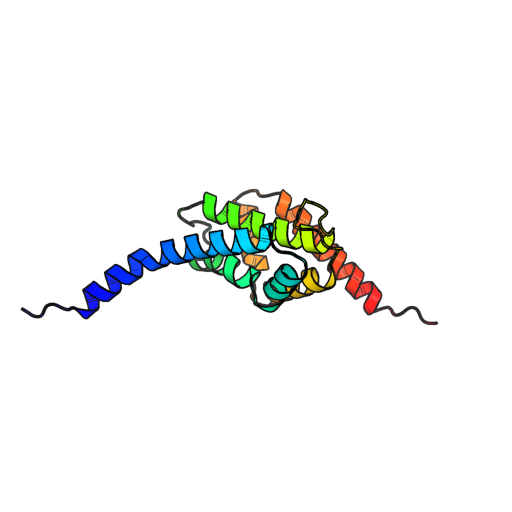O 1
ATOM 788 N N . HIS A 1 99 ? -10.513 4.752 8.392 1.00 91.38 99 HIS A N 1
ATOM 789 C CA . HIS A 1 99 ? -10.272 3.329 8.632 1.00 91.38 99 HIS A CA 1
ATOM 790 C C . HIS A 1 99 ? -8.829 3.043 9.100 1.00 91.38 99 HIS A C 1
ATOM 792 O O . HIS A 1 99 ? -8.065 2.365 8.401 1.00 91.38 99 HIS A O 1
ATOM 798 N N . PRO A 1 100 ? -8.434 3.469 10.318 1.00 86.06 100 PRO A N 1
ATOM 799 C CA . PRO A 1 100 ? -7.072 3.256 10.815 1.00 86.06 100 PRO A CA 1
ATOM 800 C C . PRO A 1 100 ? -6.666 1.778 10.924 1.00 86.06 100 PRO A C 1
ATOM 802 O O . PRO A 1 100 ? -5.482 1.456 10.856 1.00 86.06 100 PRO A O 1
ATOM 805 N N . SER A 1 101 ? -7.627 0.861 11.085 1.00 89.00 101 SER A N 1
ATOM 806 C CA . SER A 1 101 ? -7.370 -0.586 11.098 1.00 89.00 101 SER A CA 1
ATOM 807 C C . SER A 1 101 ? -6.908 -1.122 9.741 1.00 89.00 101 SER A C 1
ATOM 809 O O . SER A 1 101 ? -6.044 -1.992 9.705 1.00 89.00 101 SER A O 1
ATOM 811 N N . LEU A 1 102 ? -7.444 -0.594 8.637 1.00 91.00 102 LEU A N 1
ATOM 812 C CA . LEU A 1 102 ? -7.032 -0.963 7.281 1.00 91.00 102 LEU A CA 1
ATOM 813 C C . LEU A 1 102 ? -5.677 -0.353 6.930 1.00 91.00 102 LEU A C 1
ATOM 815 O O . LEU A 1 102 ? -4.845 -1.024 6.322 1.00 91.00 102 LEU A O 1
ATOM 819 N N . ALA A 1 103 ? -5.432 0.889 7.366 1.00 88.25 103 ALA A N 1
ATOM 820 C CA . ALA A 1 103 ? -4.114 1.506 7.245 1.00 88.25 103 ALA A CA 1
ATOM 821 C C . ALA A 1 103 ? -3.067 0.650 7.962 1.00 88.25 103 ALA A C 1
ATOM 823 O O . ALA A 1 103 ? -2.040 0.305 7.393 1.00 88.25 103 ALA A O 1
ATOM 824 N N . LYS A 1 104 ? -3.370 0.221 9.187 1.00 85.62 104 LYS A N 1
ATOM 825 C CA . LYS A 1 104 ? -2.502 -0.666 9.954 1.00 85.62 104 LYS A CA 1
ATOM 826 C C . LYS A 1 104 ? -2.226 -1.996 9.248 1.00 85.62 104 LYS A C 1
ATOM 828 O O . LYS A 1 104 ? -1.063 -2.337 9.092 1.00 85.62 104 LYS A O 1
ATOM 833 N N . LEU A 1 105 ? -3.263 -2.693 8.777 1.00 89.94 105 LEU A N 1
ATOM 834 C CA . LEU A 1 105 ? -3.102 -3.941 8.020 1.00 89.94 105 LEU A CA 1
ATOM 835 C C . LEU A 1 105 ? -2.182 -3.746 6.807 1.00 89.94 105 LEU A C 1
ATOM 837 O O . LEU A 1 105 ? -1.273 -4.532 6.574 1.00 89.94 105 LEU A O 1
ATOM 841 N N . SER A 1 106 ? -2.407 -2.669 6.056 1.00 90.38 106 SER A N 1
ATOM 842 C CA . SER A 1 106 ? -1.637 -2.385 4.842 1.00 90.38 106 SER A CA 1
ATOM 843 C C . SER A 1 106 ? -0.183 -2.020 5.165 1.00 90.38 106 SER A C 1
ATOM 845 O O . SER A 1 106 ? 0.719 -2.368 4.415 1.00 90.38 106 SER A O 1
ATOM 847 N N . TYR A 1 107 ? 0.058 -1.327 6.282 1.00 87.88 107 TYR A N 1
ATOM 848 C CA . TYR A 1 107 ? 1.405 -1.037 6.773 1.00 87.88 107 TYR A CA 1
ATOM 849 C C . TYR A 1 107 ? 2.130 -2.320 7.202 1.00 87.88 107 TYR A C 1
ATOM 851 O O . TYR A 1 107 ? 3.274 -2.521 6.817 1.00 87.88 107 TYR A O 1
ATOM 859 N N . GLU A 1 108 ? 1.463 -3.197 7.956 1.00 87.56 108 GLU A N 1
ATOM 860 C CA . GLU A 1 108 ? 2.023 -4.481 8.403 1.00 87.56 108 GLU A CA 1
ATOM 861 C C . GLU A 1 108 ? 2.403 -5.375 7.223 1.00 87.56 108 GLU A C 1
ATOM 863 O O . GLU A 1 108 ? 3.492 -5.931 7.219 1.00 87.56 108 GLU A O 1
ATOM 868 N N . GLN A 1 109 ? 1.559 -5.438 6.191 1.00 89.94 109 GLN A N 1
ATOM 869 C CA . GLN A 1 109 ? 1.867 -6.145 4.945 1.00 89.94 109 GLN A CA 1
ATOM 870 C C . GLN A 1 109 ? 3.118 -5.598 4.248 1.00 89.94 109 GLN A C 1
ATOM 872 O O . GLN A 1 109 ? 3.924 -6.362 3.728 1.00 89.94 109 GLN A O 1
ATOM 877 N N . LEU A 1 110 ? 3.283 -4.272 4.218 1.00 88.06 110 LEU A N 1
ATOM 878 C CA . LEU A 1 110 ? 4.470 -3.655 3.632 1.00 88.06 110 LEU A CA 1
ATOM 879 C C . LEU A 1 110 ? 5.729 -3.918 4.467 1.00 88.06 110 LEU A C 1
ATOM 881 O O . LEU A 1 110 ? 6.792 -4.099 3.887 1.00 88.06 110 LEU A O 1
ATOM 885 N N . GLU A 1 111 ? 5.627 -3.928 5.795 1.00 87.94 111 GLU A N 1
ATOM 886 C CA . GLU A 1 111 ? 6.742 -4.279 6.686 1.00 87.94 111 GLU A CA 1
ATOM 887 C C . GLU A 1 111 ? 7.134 -5.756 6.522 1.00 87.94 111 GLU A C 1
ATOM 889 O O . GLU A 1 111 ? 8.309 -6.068 6.369 1.00 87.94 111 GLU A O 1
ATOM 894 N N . GLU A 1 112 ? 6.157 -6.669 6.500 1.00 90.50 112 GLU A N 1
ATOM 895 C CA . GLU A 1 112 ? 6.389 -8.115 6.375 1.00 90.50 112 GLU A CA 1
ATOM 896 C C . GLU A 1 112 ? 7.108 -8.479 5.066 1.00 90.50 112 GLU A C 1
ATOM 898 O O . GLU A 1 112 ? 8.000 -9.326 5.062 1.00 90.50 112 GLU A O 1
ATOM 903 N N . GLU A 1 113 ? 6.779 -7.787 3.974 1.00 89.62 113 GLU A N 1
ATOM 904 C CA . GLU A 1 113 ? 7.412 -7.961 2.660 1.00 89.62 113 GLU A CA 1
ATOM 905 C C . GLU A 1 113 ? 8.682 -7.101 2.469 1.00 89.62 113 GLU A C 1
ATOM 907 O O . GLU A 1 113 ? 9.245 -7.041 1.371 1.00 89.62 113 GLU A O 1
ATOM 912 N N . GLY A 1 114 ? 9.134 -6.375 3.499 1.00 87.50 114 GLY A N 1
ATOM 913 C CA . GLY A 1 114 ? 10.302 -5.486 3.422 1.00 87.50 114 GLY A CA 1
ATOM 914 C C . GLY A 1 114 ? 10.145 -4.326 2.425 1.00 87.50 114 GLY A C 1
ATOM 915 O O . GLY A 1 114 ? 11.121 -3.806 1.883 1.00 87.50 114 GLY A O 1
ATOM 916 N N . CYS A 1 115 ? 8.906 -3.945 2.096 1.00 86.12 115 CYS A N 1
ATOM 917 C CA . CYS A 1 115 ? 8.610 -2.839 1.180 1.00 86.12 115 CYS A CA 1
ATOM 918 C C . CYS A 1 115 ? 8.988 -1.488 1.786 1.00 86.12 115 CYS A C 1
ATOM 920 O O . CYS A 1 115 ? 9.255 -0.536 1.050 1.00 86.12 115 CYS A O 1
ATOM 922 N N . LEU A 1 116 ? 8.921 -1.360 3.112 1.00 84.56 116 LEU A N 1
ATOM 923 C CA . LEU A 1 116 ? 9.095 -0.076 3.781 1.00 84.56 116 LEU A CA 1
ATOM 924 C C . LEU A 1 116 ? 10.545 0.395 3.733 1.00 84.56 116 LEU A C 1
ATOM 926 O O . LEU A 1 116 ? 10.768 1.577 3.492 1.00 84.56 116 LEU A O 1
ATOM 930 N N . GLU A 1 117 ? 11.513 -0.508 3.854 1.00 84.06 117 GLU A N 1
ATOM 931 C CA . GLU A 1 117 ? 12.940 -0.222 3.702 1.00 84.06 117 GLU A CA 1
ATOM 932 C C . GLU A 1 117 ? 13.256 0.299 2.298 1.00 84.06 117 GLU A C 1
ATOM 934 O O . GLU A 1 117 ? 13.969 1.291 2.137 1.00 84.06 117 GLU A O 1
ATOM 939 N N . GLU A 1 118 ? 12.676 -0.328 1.277 1.00 83.06 118 GLU A N 1
ATOM 940 C CA . GLU A 1 118 ? 12.852 0.074 -0.120 1.00 83.06 118 GLU A CA 1
ATOM 941 C C . GLU A 1 118 ? 12.209 1.438 -0.400 1.00 83.06 118 GLU A C 1
ATOM 943 O O . GLU A 1 118 ? 12.805 2.297 -1.055 1.00 83.06 118 GLU A O 1
ATOM 948 N N . ILE A 1 119 ? 11.010 1.684 0.142 1.00 80.06 119 ILE A N 1
ATOM 949 C CA . ILE A 1 119 ? 10.360 2.997 0.072 1.00 80.06 119 ILE A CA 1
ATOM 950 C C . ILE A 1 119 ? 11.218 4.050 0.787 1.00 80.06 119 ILE A C 1
ATOM 952 O O . ILE A 1 119 ? 11.430 5.132 0.242 1.00 80.06 119 ILE A O 1
ATOM 956 N N . GLU A 1 120 ? 11.736 3.762 1.981 1.00 80.00 120 GLU A N 1
ATOM 957 C CA . GLU A 1 120 ? 12.583 4.687 2.739 1.00 80.00 120 GLU A CA 1
ATOM 958 C C . GLU A 1 120 ? 13.879 5.022 1.990 1.00 80.00 120 GLU A C 1
ATOM 960 O O . GLU A 1 120 ? 14.221 6.203 1.858 1.00 80.00 120 GLU A O 1
ATOM 965 N N . ALA A 1 121 ? 14.558 4.022 1.425 1.00 79.19 121 ALA A N 1
ATOM 966 C CA . ALA A 1 121 ? 15.742 4.225 0.594 1.00 79.19 121 ALA A CA 1
ATOM 967 C C . ALA A 1 121 ? 15.427 5.094 -0.635 1.00 79.19 121 ALA A C 1
ATOM 969 O O . ALA A 1 121 ? 16.174 6.022 -0.965 1.00 79.19 121 ALA A O 1
ATOM 970 N N . LEU A 1 122 ? 14.287 4.849 -1.285 1.00 75.69 122 LEU A N 1
ATOM 971 C CA . LEU A 1 122 ? 13.834 5.622 -2.438 1.00 75.69 122 LEU A CA 1
ATOM 972 C C . LEU A 1 122 ? 13.551 7.086 -2.077 1.00 75.69 122 LEU A C 1
ATOM 974 O O . LEU A 1 122 ? 13.950 7.990 -2.811 1.00 75.69 122 LEU A O 1
ATOM 978 N N . ILE A 1 123 ? 12.918 7.329 -0.927 1.00 73.81 123 ILE A N 1
ATOM 979 C CA . ILE A 1 123 ? 12.629 8.674 -0.412 1.00 73.81 123 ILE A CA 1
ATOM 980 C C . ILE A 1 123 ? 13.912 9.439 -0.120 1.00 73.81 123 ILE A C 1
ATOM 982 O O . ILE A 1 123 ? 14.011 10.604 -0.500 1.00 73.81 123 ILE A O 1
ATOM 986 N N . ILE A 1 124 ? 14.886 8.804 0.537 1.00 75.69 124 ILE A N 1
ATOM 987 C CA . ILE A 1 124 ? 16.178 9.427 0.855 1.00 75.69 124 ILE A CA 1
ATOM 988 C C . ILE A 1 124 ? 16.898 9.830 -0.433 1.00 75.69 124 ILE A C 1
ATOM 990 O O . ILE A 1 124 ? 17.417 10.940 -0.532 1.00 75.69 124 ILE A O 1
ATOM 994 N N . ASN A 1 125 ? 16.878 8.955 -1.437 1.00 72.50 125 ASN A N 1
ATOM 995 C CA . ASN A 1 125 ? 17.562 9.192 -2.702 1.00 72.50 125 ASN A CA 1
ATOM 996 C C . ASN A 1 125 ? 16.859 10.232 -3.594 1.00 72.50 125 ASN A C 1
ATOM 998 O O . ASN A 1 125 ? 17.529 10.908 -4.374 1.00 72.50 125 ASN A O 1
ATOM 1002 N 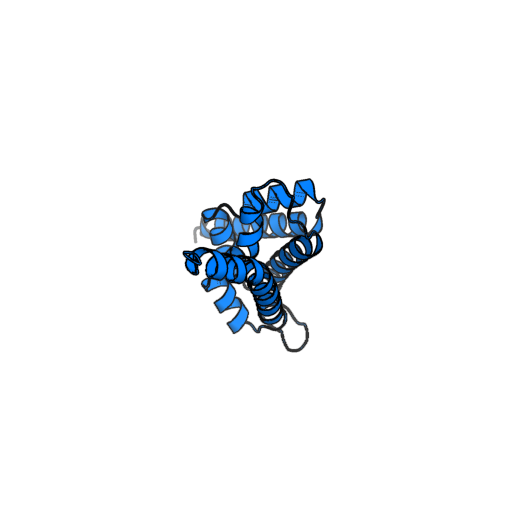N . LYS A 1 126 ? 15.526 10.364 -3.511 1.00 70.19 126 LYS A N 1
ATOM 1003 C CA . LYS A 1 126 ? 14.725 11.262 -4.369 1.00 70.19 126 LYS A CA 1
ATOM 1004 C C . LYS A 1 126 ? 14.210 12.530 -3.672 1.00 70.19 126 LYS A C 1
ATOM 1006 O O . LYS A 1 126 ? 13.723 13.422 -4.359 1.00 70.19 126 LYS A O 1
ATOM 1011 N N . GLY A 1 127 ? 14.328 12.637 -2.347 1.00 66.12 127 GLY A N 1
ATOM 1012 C CA . GLY A 1 127 ? 13.955 13.826 -1.571 1.00 66.12 127 GLY A CA 1
ATOM 1013 C C . GLY A 1 127 ? 12.446 14.049 -1.421 1.00 66.12 127 GLY A C 1
ATOM 1014 O O . GLY A 1 127 ? 11.982 15.182 -1.512 1.00 66.12 127 GLY A O 1
ATOM 1015 N N . VAL A 1 128 ? 11.653 12.988 -1.230 1.00 66.12 128 VAL A N 1
ATOM 1016 C CA . VAL A 1 128 ? 10.184 13.116 -1.153 1.00 66.12 128 VAL A CA 1
ATOM 1017 C C . VAL A 1 128 ? 9.694 13.278 0.294 1.00 66.12 128 VAL A C 1
ATOM 1019 O O . VAL A 1 128 ? 9.267 12.325 0.950 1.00 66.12 128 VAL A O 1
ATOM 1022 N N . ASP A 1 129 ? 9.714 14.516 0.790 1.00 66.00 129 ASP A N 1
ATOM 1023 C CA . ASP A 1 129 ? 9.398 14.852 2.189 1.00 66.00 129 ASP A CA 1
ATOM 1024 C C . ASP A 1 129 ? 7.958 14.511 2.626 1.00 66.00 129 ASP A C 1
ATOM 1026 O O . ASP A 1 129 ? 7.724 14.114 3.772 1.00 66.00 129 ASP A O 1
ATOM 1030 N N . ASN A 1 130 ? 6.981 14.606 1.718 1.00 64.56 130 ASN A N 1
ATOM 1031 C CA . ASN A 1 130 ? 5.564 14.398 2.048 1.00 64.56 130 ASN A CA 1
ATOM 1032 C C . ASN A 1 130 ? 5.247 12.954 2.469 1.00 64.56 130 ASN A C 1
ATOM 1034 O O . ASN A 1 130 ? 4.440 12.740 3.375 1.00 64.56 130 ASN A O 1
ATOM 1038 N N . ILE A 1 131 ? 5.898 11.953 1.863 1.00 62.66 131 ILE A N 1
ATOM 1039 C CA . ILE A 1 131 ? 5.684 10.554 2.264 1.00 62.66 131 ILE A CA 1
ATOM 1040 C C . ILE A 1 131 ? 6.289 10.319 3.638 1.00 62.66 131 ILE A C 1
ATOM 1042 O O . ILE A 1 131 ? 5.649 9.689 4.466 1.00 62.66 131 ILE A O 1
ATOM 1046 N N . LYS A 1 132 ? 7.483 10.860 3.918 1.00 65.81 132 LYS A N 1
ATOM 1047 C CA . LYS A 1 132 ? 8.130 10.719 5.230 1.00 65.81 132 LYS A CA 1
ATOM 1048 C C . LYS A 1 132 ? 7.216 11.220 6.347 1.00 65.81 132 LYS A C 1
ATOM 1050 O O . LYS A 1 132 ? 7.091 10.561 7.377 1.00 65.81 132 LYS A O 1
ATOM 1055 N N . PHE A 1 133 ? 6.541 12.349 6.130 1.00 64.88 133 PHE A N 1
ATOM 1056 C CA . PHE A 1 133 ? 5.538 12.864 7.061 1.00 64.88 133 PHE A CA 1
ATOM 1057 C C . PHE A 1 133 ? 4.384 11.873 7.274 1.00 64.88 133 PHE A C 1
ATOM 1059 O O . PHE A 1 133 ? 4.047 11.565 8.417 1.00 64.88 133 PHE A O 1
ATOM 1066 N N . CYS A 1 134 ? 3.817 11.323 6.199 1.00 63.31 134 CYS A N 1
ATOM 1067 C CA . CYS A 1 134 ? 2.721 10.361 6.300 1.00 63.31 134 CYS A CA 1
ATOM 1068 C C . CYS A 1 134 ? 3.134 9.013 6.881 1.00 63.31 134 CYS A C 1
ATOM 1070 O O . CYS A 1 134 ? 2.409 8.504 7.724 1.00 63.31 134 CYS A O 1
ATOM 1072 N N . THR A 1 135 ? 4.284 8.454 6.507 1.00 63.25 135 THR A N 1
ATOM 1073 C CA . THR A 1 135 ? 4.818 7.217 7.089 1.00 63.25 135 THR A CA 1
ATOM 1074 C C . THR A 1 135 ? 5.074 7.403 8.576 1.00 63.25 135 THR A C 1
ATOM 1076 O O . THR A 1 135 ? 4.698 6.546 9.365 1.00 63.25 135 THR A O 1
ATOM 1079 N N . ASN A 1 136 ? 5.623 8.545 8.994 1.00 69.50 136 ASN A N 1
ATOM 1080 C CA . ASN A 1 136 ? 5.789 8.850 10.414 1.00 69.50 136 ASN A CA 1
ATOM 1081 C C . ASN A 1 136 ? 4.443 9.018 11.128 1.00 69.50 136 ASN A C 1
ATOM 1083 O O . ASN A 1 136 ? 4.269 8.481 12.219 1.00 69.50 136 ASN A O 1
ATOM 1087 N N . GLY A 1 137 ? 3.475 9.707 10.518 1.00 68.88 137 GLY A N 1
ATOM 1088 C CA . GLY A 1 137 ? 2.117 9.839 11.055 1.00 68.88 137 GLY A CA 1
ATOM 1089 C C . GLY A 1 137 ? 1.390 8.494 11.156 1.00 68.88 137 GLY A C 1
ATOM 1090 O O . GLY A 1 137 ? 0.705 8.226 12.145 1.00 68.88 137 GLY A O 1
ATOM 1091 N N . ALA A 1 138 ? 1.599 7.618 10.175 1.00 65.12 138 ALA A N 1
ATOM 1092 C CA . ALA A 1 138 ? 1.078 6.263 10.131 1.00 65.12 138 ALA A CA 1
ATOM 1093 C C . ALA A 1 138 ? 1.708 5.397 11.220 1.00 65.12 138 ALA A C 1
ATOM 1095 O O . ALA A 1 138 ? 0.989 4.859 12.060 1.00 65.12 138 ALA A O 1
ATOM 1096 N N . LYS A 1 139 ? 3.047 5.360 11.280 1.00 68.56 139 LYS A N 1
ATOM 1097 C CA . LYS A 1 139 ? 3.841 4.700 12.327 1.00 68.56 139 LYS A CA 1
ATOM 1098 C C . LYS A 1 139 ? 3.407 5.160 13.719 1.00 68.56 139 LYS A C 1
ATOM 1100 O O . LYS A 1 139 ? 3.163 4.324 14.587 1.00 68.56 139 LYS A O 1
ATOM 1105 N N . GLN A 1 140 ? 3.241 6.467 13.936 1.00 70.62 140 GLN A N 1
ATOM 1106 C CA . GLN A 1 140 ? 2.783 7.022 15.215 1.00 70.62 140 GLN A CA 1
ATOM 1107 C C . GLN A 1 140 ? 1.346 6.620 15.542 1.00 70.62 140 GLN A C 1
ATOM 1109 O O . GLN A 1 140 ? 1.066 6.216 16.665 1.00 70.62 140 GLN A O 1
ATOM 1114 N N . THR A 1 141 ? 0.429 6.691 14.578 1.00 64.56 141 THR A N 1
ATOM 1115 C CA . THR A 1 141 ? -0.982 6.360 14.809 1.00 64.56 141 THR A CA 1
ATOM 1116 C C . THR A 1 141 ? -1.170 4.863 15.045 1.00 64.56 141 THR A C 1
ATOM 1118 O O . THR A 1 141 ? -1.897 4.474 15.955 1.00 64.56 141 THR A O 1
ATOM 1121 N N . ILE A 1 142 ? -0.476 4.017 14.279 1.00 62.91 142 ILE A N 1
ATOM 1122 C CA . ILE A 1 142 ? -0.411 2.566 14.486 1.00 62.91 142 ILE A CA 1
ATOM 1123 C C . ILE A 1 142 ? 0.130 2.281 15.883 1.00 62.91 142 ILE A C 1
ATOM 1125 O O . ILE A 1 142 ? -0.539 1.597 16.657 1.00 62.91 142 ILE A O 1
ATOM 1129 N N . SER A 1 143 ? 1.274 2.873 16.237 1.00 65.56 143 SER A N 1
ATOM 1130 C CA . SER A 1 143 ? 1.869 2.728 17.568 1.00 65.56 143 SER A CA 1
ATOM 1131 C C . SER A 1 143 ? 0.893 3.150 18.663 1.00 65.56 143 SER A C 1
ATOM 1133 O O . SER A 1 143 ? 0.691 2.401 19.609 1.00 65.56 143 SER A O 1
ATOM 1135 N N . ASN A 1 144 ? 0.197 4.278 18.512 1.00 68.69 144 ASN A N 1
ATOM 1136 C CA . ASN A 1 144 ? -0.794 4.745 19.482 1.00 68.69 144 ASN A CA 1
ATOM 1137 C C . ASN A 1 144 ? -1.990 3.788 19.606 1.00 68.69 144 ASN A C 1
ATOM 1139 O O . ASN A 1 144 ? -2.422 3.497 20.718 1.00 68.69 144 ASN A O 1
ATOM 1143 N N . ILE A 1 145 ? -2.510 3.254 18.496 1.00 60.66 145 ILE A N 1
ATOM 1144 C CA . ILE A 1 145 ? -3.599 2.262 18.505 1.00 60.66 145 ILE A CA 1
ATOM 1145 C C . ILE A 1 145 ? -3.157 0.976 19.208 1.00 60.66 145 ILE A C 1
ATOM 1147 O O . ILE A 1 145 ? -3.931 0.380 19.953 1.00 60.66 145 ILE A O 1
ATOM 1151 N N . PHE A 1 146 ? -1.925 0.532 18.975 1.00 61.34 146 PHE A N 1
ATOM 1152 C CA . PHE A 1 146 ? -1.385 -0.676 19.584 1.00 61.34 146 PHE A CA 1
ATOM 1153 C C . PHE A 1 146 ? -1.027 -0.504 21.055 1.00 61.34 146 PHE A C 1
ATOM 1155 O O . PHE A 1 146 ? -1.384 -1.360 21.853 1.00 61.34 146 PHE A O 1
ATOM 1162 N N . VAL A 1 147 ? -0.401 0.608 21.437 1.00 61.16 147 VAL A N 1
ATOM 1163 C CA . VAL A 1 147 ? -0.119 0.946 22.840 1.00 61.16 147 VAL A CA 1
ATOM 1164 C C . VAL A 1 147 ? -1.423 1.033 23.633 1.00 61.16 147 VAL A C 1
ATOM 1166 O O . VAL A 1 147 ? -1.509 0.488 24.730 1.00 61.16 147 VAL A O 1
ATOM 1169 N N . ASN A 1 148 ? -2.466 1.633 23.055 1.00 56.12 148 ASN A N 1
ATOM 1170 C CA . ASN A 1 148 ? -3.781 1.730 23.689 1.00 56.12 148 ASN A CA 1
ATOM 1171 C C . ASN A 1 148 ? -4.502 0.364 23.774 1.00 56.12 148 ASN A C 1
ATOM 1173 O O . ASN A 1 148 ? -5.266 0.125 24.701 1.00 56.12 148 ASN A O 1
ATOM 1177 N N . LYS A 1 149 ? -4.228 -0.580 22.859 1.00 53.62 149 LYS A N 1
ATOM 1178 C CA . LYS A 1 149 ? -4.752 -1.961 22.937 1.00 53.62 149 LYS A CA 1
ATOM 1179 C C . LYS A 1 149 ? -3.960 -2.876 23.880 1.00 53.62 149 LYS A C 1
ATOM 1181 O O . LYS A 1 149 ? -4.553 -3.781 24.457 1.00 53.62 149 LYS A O 1
ATOM 1186 N N . SER A 1 150 ? -2.657 -2.651 24.042 1.00 54.81 150 SER A N 1
ATOM 1187 C CA . SER A 1 150 ? -1.788 -3.405 24.961 1.00 54.81 150 SER A CA 1
ATOM 1188 C C . SER A 1 150 ? -1.880 -2.920 26.409 1.00 54.81 150 SER A C 1
ATOM 1190 O O . SER A 1 150 ? -1.394 -3.597 27.311 1.00 54.81 150 SER A O 1
ATOM 1192 N N . ASN A 1 151 ? -2.515 -1.769 26.636 1.00 51.41 151 ASN A N 1
ATOM 1193 C CA . ASN A 1 151 ? -2.850 -1.253 27.954 1.00 51.41 151 ASN A CA 1
ATOM 1194 C C . ASN A 1 151 ? -4.379 -1.132 28.076 1.00 51.41 151 ASN A C 1
ATOM 1196 O O . ASN A 1 151 ? -4.899 -0.013 28.053 1.00 51.41 151 ASN A O 1
ATOM 1200 N N . PRO A 1 152 ? -5.131 -2.252 28.156 1.00 48.69 152 PRO A N 1
ATOM 1201 C CA . PRO A 1 152 ? -6.525 -2.162 28.550 1.00 48.69 152 PRO A CA 1
ATOM 1202 C C . PRO A 1 152 ? -6.515 -1.570 29.956 1.00 48.69 152 PRO A C 1
ATOM 1204 O O . PRO A 1 152 ? -6.015 -2.190 30.893 1.00 48.69 152 PRO A O 1
ATOM 1207 N N . SER A 1 153 ? -6.972 -0.323 30.071 1.00 46.50 153 SER A N 1
ATOM 1208 C CA . SER A 1 153 ? -7.123 0.349 31.357 1.00 46.50 153 SER A CA 1
ATOM 1209 C C . SER A 1 153 ? -7.778 -0.633 32.337 1.00 46.50 153 SER A C 1
ATOM 1211 O O . SER A 1 153 ? -8.803 -1.222 31.974 1.00 46.50 153 SER A O 1
ATOM 1213 N N . PRO A 1 154 ? -7.176 -0.885 33.514 1.00 45.53 154 PRO A N 1
ATOM 1214 C CA . PRO A 1 154 ? -7.768 -1.781 34.486 1.00 45.53 154 PRO A CA 1
ATOM 1215 C C . PRO A 1 154 ? -8.989 -1.060 35.053 1.00 45.53 154 PRO A C 1
ATOM 1217 O O . PRO A 1 154 ? -8.855 -0.171 35.893 1.00 45.53 154 PRO A O 1
ATOM 1220 N N . TYR A 1 155 ? -10.164 -1.392 34.527 1.00 48.22 155 TYR A N 1
ATOM 1221 C CA . TYR A 1 155 ? -11.413 -1.221 35.257 1.00 48.22 155 TYR A CA 1
ATOM 1222 C C . TYR A 1 155 ? -11.633 -2.454 36.126 1.00 48.22 155 TYR A C 1
ATOM 1224 O O . TYR A 1 155 ? -11.472 -3.578 35.594 1.00 48.22 155 TYR A O 1
#

Organism: NCBI:txid222440